Protein AF-A0A2S8G4T5-F1 (afdb_monomer_lite)

Sequence (148 aa):
MTTYRDVINKLPYSMRNRFNSLSGFVKAVIDERESTMQRRNRITAEQLGLIQLAVFVHSLEFFFREGTAAAKSATAGFEELGVEGFVVGATYFSGENENVMRGANLAERLSNAIRSLRGFEAVGSDRGITELTIHLWGVLRRGERGMD

Radius of gyration: 19.0 Å; chains: 1; bounding box: 50×30×54 Å

pLDDT: mean 85.18, std 12.78, range [38.81, 96.81]

Foldseek 3Di:
DQALVNVLVPDDPVLNVVLVVQLVVLVVLLCVVCVVDDPVQHDDPSLSSLLSVLLSLLVLLLVLVVQLVVLQVQQVVCVVVVHQFDDDPHDTGGHCDCVSCVSVVSSVVSLVVQCPDPQCVPPDSPDDSSRSSVSSSVRSSVVVVVPD

Secondary structure (DSSP, 8-state):
---HHHHHHTS-HHHHHHHHHHHHHHHHHHHHHHHTS-GGGPPPHHHHHHHHHHHHHHHHHHHHHHHHHHHHHHHHHHHHTT---EEETTEEE-TT-HHHHHHHHHHHHHHHHHHTSTT-TT--TT--HHHHHHHHHHHHHHHGGG--

Organism: NCBI:txid124

Structure (mmCIF, N/CA/C/O backbone):
data_AF-A0A2S8G4T5-F1
#
_entry.id   AF-A0A2S8G4T5-F1
#
loop_
_atom_site.group_PDB
_atom_site.id
_atom_site.type_symbol
_atom_site.label_atom_id
_atom_site.label_alt_id
_atom_site.label_comp_id
_atom_site.label_asym_id
_atom_site.label_entity_id
_atom_site.label_seq_id
_atom_site.pdbx_PDB_ins_code
_atom_site.Cartn_x
_atom_site.Cartn_y
_atom_site.Cartn_z
_atom_site.occupancy
_atom_site.B_iso_or_equiv
_atom_site.auth_seq_id
_atom_site.auth_comp_id
_atom_site.auth_asym_id
_atom_site.auth_atom_id
_atom_site.pdbx_PDB_model_num
ATOM 1 N N . MET A 1 1 ? 17.429 -19.304 -5.098 1.00 52.06 1 MET A N 1
ATOM 2 C CA . MET A 1 1 ? 17.277 -17.834 -5.109 1.00 52.06 1 MET A CA 1
ATOM 3 C C . MET A 1 1 ? 15.811 -17.553 -5.404 1.00 52.06 1 MET A C 1
ATOM 5 O O . MET A 1 1 ? 15.335 -18.022 -6.427 1.00 52.06 1 MET A O 1
ATOM 9 N N . THR A 1 2 ? 15.068 -16.945 -4.479 1.00 59.25 2 THR A N 1
ATOM 10 C CA . THR A 1 2 ? 13.630 -16.672 -4.667 1.00 59.25 2 THR A CA 1
ATOM 11 C C . THR A 1 2 ? 13.471 -15.524 -5.660 1.00 59.25 2 THR A C 1
ATOM 13 O O . THR A 1 2 ? 14.015 -14.448 -5.425 1.00 59.25 2 THR A O 1
ATOM 16 N N . THR A 1 3 ? 12.761 -15.738 -6.765 1.00 69.94 3 THR A N 1
ATOM 17 C CA . THR A 1 3 ? 12.503 -14.695 -7.769 1.00 69.94 3 THR A CA 1
ATOM 18 C C . THR A 1 3 ? 11.301 -13.836 -7.368 1.00 69.94 3 THR A C 1
ATOM 20 O O . THR A 1 3 ? 10.455 -14.265 -6.579 1.00 69.94 3 THR A O 1
ATOM 23 N N . TYR A 1 4 ? 11.160 -12.631 -7.937 1.00 71.81 4 TYR A N 1
ATOM 24 C CA . TYR A 1 4 ? 9.983 -11.788 -7.670 1.00 71.81 4 TYR A CA 1
ATOM 25 C C . TYR A 1 4 ? 8.670 -12.512 -8.030 1.00 71.81 4 TYR A C 1
ATOM 27 O O . TYR A 1 4 ? 7.671 -12.379 -7.327 1.00 71.81 4 TYR A O 1
ATOM 35 N N . ARG A 1 5 ? 8.683 -13.348 -9.080 1.00 73.75 5 ARG A N 1
ATOM 36 C CA . ARG A 1 5 ? 7.527 -14.156 -9.497 1.00 73.75 5 ARG A CA 1
ATOM 37 C C . ARG A 1 5 ? 7.102 -15.148 -8.418 1.00 73.75 5 ARG A C 1
ATOM 39 O O . ARG A 1 5 ? 5.905 -15.318 -8.196 1.00 73.75 5 ARG A O 1
ATOM 46 N N . ASP A 1 6 ? 8.058 -15.743 -7.709 1.00 79.50 6 ASP A N 1
ATOM 47 C CA . ASP A 1 6 ? 7.774 -16.681 -6.618 1.00 79.50 6 ASP A CA 1
ATOM 48 C C . ASP A 1 6 ? 7.066 -15.991 -5.449 1.00 79.50 6 ASP A C 1
ATOM 50 O O . ASP A 1 6 ? 6.211 -16.592 -4.797 1.00 79.50 6 ASP A O 1
ATOM 54 N N . VAL A 1 7 ? 7.381 -14.716 -5.204 1.00 77.88 7 VAL A N 1
ATOM 55 C CA . VAL A 1 7 ? 6.710 -13.903 -4.182 1.00 77.88 7 VAL A CA 1
ATOM 56 C C . VAL A 1 7 ? 5.273 -13.593 -4.599 1.00 77.88 7 VAL A C 1
ATOM 58 O O . VAL A 1 7 ? 4.353 -13.820 -3.815 1.00 77.88 7 VAL A O 1
ATOM 61 N N . ILE A 1 8 ? 5.053 -13.162 -5.846 1.00 78.50 8 ILE A N 1
ATOM 62 C CA . ILE A 1 8 ? 3.706 -12.857 -6.359 1.00 78.50 8 ILE A CA 1
ATOM 63 C C . ILE A 1 8 ? 2.802 -14.092 -6.347 1.00 78.50 8 ILE A C 1
ATOM 65 O O . ILE A 1 8 ? 1.630 -14.000 -5.981 1.00 78.50 8 ILE A O 1
ATOM 69 N N . ASN A 1 9 ? 3.338 -15.266 -6.680 1.00 83.06 9 ASN A N 1
ATOM 70 C CA . ASN A 1 9 ? 2.558 -16.503 -6.707 1.00 83.06 9 ASN A CA 1
ATOM 71 C C . ASN A 1 9 ? 2.057 -16.932 -5.321 1.00 83.06 9 ASN A C 1
ATOM 73 O O . ASN A 1 9 ? 0.999 -17.558 -5.231 1.00 83.06 9 ASN A O 1
ATOM 77 N N . LYS A 1 10 ? 2.765 -16.545 -4.252 1.00 87.75 10 LYS A N 1
ATOM 78 C CA . LYS A 1 10 ? 2.378 -16.805 -2.857 1.00 87.75 10 LYS A CA 1
ATOM 79 C C . LYS A 1 10 ? 1.350 -15.815 -2.307 1.00 87.75 10 LYS A C 1
ATOM 81 O O . LYS A 1 10 ? 0.811 -16.051 -1.229 1.00 87.75 10 LYS A O 1
ATOM 86 N N . LEU A 1 11 ? 1.066 -14.719 -3.014 1.00 84.50 11 LEU A N 1
ATOM 87 C CA . LEU A 1 11 ? 0.083 -13.741 -2.557 1.00 84.50 11 LEU A CA 1
ATOM 88 C C . LEU A 1 11 ? -1.350 -14.299 -2.645 1.00 84.50 11 LEU A C 1
ATOM 90 O O . LEU A 1 11 ? -1.688 -14.999 -3.609 1.00 84.50 11 LEU A O 1
ATOM 94 N N . PRO A 1 12 ? -2.233 -13.927 -1.698 1.00 90.50 12 PRO A N 1
ATOM 95 C CA . PRO A 1 12 ? -3.665 -14.171 -1.818 1.00 90.50 12 PRO A CA 1
ATOM 96 C C . PRO A 1 12 ? -4.227 -13.607 -3.126 1.00 90.50 12 PRO A C 1
ATOM 98 O O . PRO A 1 12 ? -3.757 -12.587 -3.632 1.00 90.50 12 PRO A O 1
ATOM 101 N N . TYR A 1 13 ? -5.283 -14.230 -3.656 1.00 89.62 13 TYR A N 1
ATOM 102 C CA . TYR A 1 13 ? -5.877 -13.843 -4.942 1.00 89.62 13 TYR A CA 1
ATOM 103 C C . TYR A 1 13 ? -6.236 -12.347 -5.022 1.00 89.62 13 TYR A C 1
ATOM 105 O O . TYR A 1 13 ? -5.896 -11.680 -5.998 1.00 89.62 13 TYR A O 1
ATOM 113 N N . SER A 1 14 ? -6.832 -11.792 -3.963 1.00 88.88 14 SER A N 1
ATOM 114 C CA . SER A 1 14 ? -7.175 -10.367 -3.882 1.00 88.88 14 SER A CA 1
ATOM 115 C C . SER A 1 14 ? -5.948 -9.451 -3.967 1.00 88.88 14 SER A C 1
ATOM 117 O O . SER A 1 14 ? -6.005 -8.405 -4.613 1.00 88.88 14 SER A O 1
ATOM 119 N N . MET A 1 15 ? -4.822 -9.851 -3.373 1.00 87.38 15 MET A N 1
ATOM 120 C CA . MET A 1 15 ? -3.562 -9.110 -3.454 1.00 87.38 15 MET A CA 1
ATOM 121 C C . MET A 1 15 ? -2.907 -9.242 -4.827 1.00 87.38 15 MET A C 1
ATOM 123 O O . MET A 1 15 ? -2.402 -8.248 -5.340 1.00 87.38 15 MET A O 1
ATOM 127 N N . ARG A 1 16 ? -2.976 -10.419 -5.463 1.00 90.38 16 ARG A N 1
ATOM 128 C CA . ARG A 1 16 ? -2.486 -10.607 -6.839 1.00 90.38 16 ARG A CA 1
ATOM 129 C C . ARG A 1 16 ? -3.216 -9.709 -7.830 1.00 90.38 16 ARG A C 1
ATOM 131 O O . ARG A 1 16 ? -2.573 -9.082 -8.663 1.00 90.38 16 ARG A O 1
ATOM 138 N N . ASN A 1 17 ? -4.536 -9.579 -7.709 1.00 90.31 17 ASN A N 1
ATOM 139 C CA . ASN A 1 17 ? -5.309 -8.693 -8.582 1.00 90.31 17 ASN A CA 1
ATOM 140 C C . ASN A 1 17 ? -4.905 -7.222 -8.410 1.00 90.31 17 ASN A C 1
ATOM 142 O O . ASN A 1 17 ? -4.688 -6.526 -9.401 1.00 90.31 17 ASN A O 1
ATOM 146 N N . ARG A 1 18 ? -4.738 -6.763 -7.163 1.00 90.19 18 ARG A N 1
ATOM 147 C CA . ARG A 1 18 ? -4.252 -5.403 -6.872 1.00 90.19 18 ARG A CA 1
ATOM 148 C C . ARG A 1 18 ? -2.845 -5.179 -7.423 1.00 90.19 18 ARG A C 1
ATOM 150 O O . ARG A 1 18 ? -2.600 -4.158 -8.059 1.00 90.19 18 ARG A O 1
ATOM 157 N N . PHE A 1 19 ? -1.956 -6.153 -7.238 1.00 92.19 19 PHE A N 1
ATOM 158 C CA . PHE A 1 19 ? -0.607 -6.121 -7.791 1.00 92.19 19 PHE A CA 1
ATOM 159 C C . PHE A 1 19 ? -0.623 -6.011 -9.319 1.00 92.19 19 PHE A C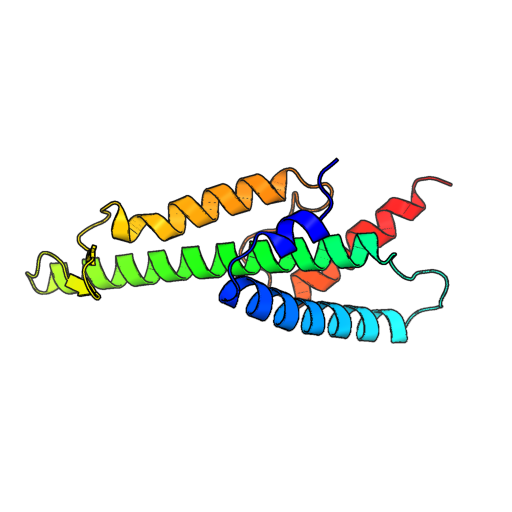 1
ATOM 161 O O . PHE A 1 19 ? 0.059 -5.152 -9.869 1.00 92.19 19 PHE A O 1
ATOM 168 N N . ASN A 1 20 ? -1.426 -6.824 -10.008 1.00 92.12 20 ASN A N 1
ATOM 169 C CA . ASN A 1 20 ? -1.523 -6.807 -11.469 1.00 92.12 20 ASN A CA 1
ATOM 170 C C . ASN A 1 20 ? -2.054 -5.466 -11.993 1.00 92.12 20 ASN A C 1
ATOM 172 O O . ASN A 1 20 ? -1.508 -4.925 -12.953 1.00 92.12 20 ASN A O 1
ATOM 176 N N . SER A 1 21 ? -3.077 -4.906 -11.340 1.00 92.25 21 SER A N 1
ATOM 177 C CA . SER A 1 21 ? -3.627 -3.594 -11.697 1.00 92.25 21 SER A CA 1
ATOM 178 C C . SER A 1 21 ? -2.578 -2.490 -11.561 1.00 92.25 21 SER A C 1
ATOM 180 O O . SER A 1 21 ? -2.377 -1.702 -12.484 1.00 92.25 21 SER A O 1
ATOM 182 N N . LEU A 1 22 ? -1.869 -2.455 -10.430 1.00 93.62 22 LEU A N 1
ATOM 183 C CA . LEU A 1 22 ? -0.811 -1.477 -10.190 1.00 93.62 22 LEU A CA 1
ATOM 184 C C . LEU A 1 22 ? 0.377 -1.681 -11.136 1.00 93.62 22 LEU A C 1
ATOM 186 O O . LEU A 1 22 ? 0.946 -0.717 -11.634 1.00 93.62 22 LEU A O 1
ATOM 190 N N . SER A 1 23 ? 0.715 -2.931 -11.440 1.00 93.88 23 SER A N 1
ATOM 191 C CA . SER A 1 23 ? 1.779 -3.280 -12.383 1.00 93.88 23 SER A CA 1
ATOM 192 C C . SER A 1 23 ? 1.486 -2.773 -13.792 1.00 93.88 23 SER A C 1
ATOM 194 O O . SER A 1 23 ? 2.397 -2.286 -14.464 1.00 93.88 23 SER A O 1
ATOM 196 N N . GLY A 1 24 ? 0.222 -2.851 -14.224 1.00 94.50 24 GLY A N 1
ATOM 197 C CA . GLY A 1 24 ? -0.238 -2.267 -15.483 1.00 94.50 24 GLY A CA 1
ATOM 198 C C . GLY A 1 24 ? -0.073 -0.749 -15.509 1.00 94.50 24 GLY A C 1
ATOM 199 O O . GLY A 1 24 ? 0.462 -0.213 -16.476 1.00 94.50 24 GLY A O 1
ATOM 200 N N . PHE A 1 25 ? -0.444 -0.071 -14.419 1.00 95.50 25 PHE A N 1
ATOM 201 C CA . PHE A 1 25 ? -0.247 1.373 -14.276 1.00 95.50 25 PHE A CA 1
ATOM 202 C C . PHE A 1 25 ? 1.237 1.769 -14.305 1.00 95.50 25 PHE A C 1
ATOM 204 O O . PHE A 1 25 ? 1.633 2.614 -15.102 1.00 95.50 25 PHE A O 1
ATOM 211 N N . VAL A 1 26 ? 2.076 1.119 -13.492 1.00 95.19 26 VAL A N 1
ATOM 212 C CA . VAL A 1 26 ? 3.530 1.355 -13.442 1.00 95.19 26 VAL A CA 1
ATOM 213 C C . VAL A 1 26 ? 4.158 1.182 -14.823 1.00 95.19 26 VAL A C 1
ATOM 215 O O . VAL A 1 26 ? 4.967 2.007 -15.245 1.00 95.19 26 VAL A O 1
ATOM 218 N N . LYS A 1 27 ? 3.757 0.131 -15.549 1.00 95.44 27 LYS A N 1
ATOM 219 C CA . LYS A 1 27 ? 4.222 -0.102 -16.915 1.00 95.44 27 LYS A CA 1
ATOM 220 C C . LYS A 1 27 ? 3.807 1.035 -17.848 1.00 95.44 27 LYS A C 1
ATOM 222 O O . LYS A 1 27 ? 4.657 1.524 -18.574 1.00 95.44 27 LYS A O 1
ATOM 227 N N . ALA A 1 28 ? 2.553 1.485 -17.800 1.00 95.12 28 ALA A N 1
ATOM 228 C CA . ALA A 1 28 ? 2.085 2.590 -18.635 1.00 95.12 28 ALA A CA 1
ATOM 229 C C . ALA A 1 28 ? 2.872 3.890 -18.380 1.00 95.12 28 ALA A C 1
ATOM 231 O O . ALA A 1 28 ? 3.283 4.543 -19.334 1.00 95.12 28 ALA A O 1
ATOM 232 N N . VAL A 1 29 ? 3.158 4.217 -17.113 1.00 94.00 29 VAL A N 1
ATOM 233 C CA . VAL A 1 29 ? 3.976 5.388 -16.737 1.00 94.00 29 VAL A CA 1
ATOM 234 C C . VAL A 1 29 ? 5.397 5.284 -17.302 1.00 94.00 29 VAL A C 1
ATOM 236 O O . VAL A 1 29 ? 5.950 6.265 -17.803 1.00 94.00 29 VAL A O 1
ATOM 239 N N . ILE A 1 30 ? 6.008 4.099 -17.232 1.00 93.25 30 ILE A N 1
ATOM 240 C CA . ILE A 1 30 ? 7.351 3.866 -17.777 1.00 93.25 30 ILE A CA 1
ATOM 241 C C . ILE A 1 30 ? 7.330 3.908 -19.307 1.00 93.25 30 ILE A C 1
ATOM 243 O O . ILE A 1 30 ? 8.177 4.577 -19.892 1.00 93.25 30 ILE A O 1
ATOM 247 N N . ASP A 1 31 ? 6.358 3.260 -19.951 1.00 92.69 31 ASP A N 1
ATOM 248 C CA . ASP A 1 31 ? 6.201 3.238 -21.408 1.00 92.69 31 ASP A CA 1
ATOM 249 C C . ASP A 1 31 ? 6.015 4.664 -21.958 1.00 92.69 31 ASP A C 1
ATOM 251 O O . ASP A 1 31 ? 6.666 5.041 -22.936 1.00 92.69 31 ASP A O 1
ATOM 255 N N . GLU A 1 32 ? 5.197 5.492 -21.299 1.00 91.19 32 GLU A N 1
ATOM 256 C CA . GLU A 1 32 ? 5.036 6.914 -21.625 1.00 91.19 32 GLU A CA 1
ATOM 257 C C . GLU A 1 32 ? 6.373 7.653 -21.510 1.00 91.19 32 GLU A C 1
ATOM 259 O O . GLU A 1 32 ? 6.785 8.363 -22.433 1.00 91.19 32 GLU A O 1
ATOM 264 N N . ARG A 1 33 ? 7.114 7.431 -20.419 1.00 87.69 33 ARG A N 1
ATOM 265 C CA . ARG A 1 33 ? 8.414 8.072 -20.207 1.00 87.69 33 ARG A CA 1
ATOM 266 C C . ARG A 1 33 ? 9.445 7.651 -21.253 1.00 87.69 33 ARG A C 1
ATOM 268 O O . ARG A 1 33 ? 10.182 8.497 -21.759 1.00 87.69 33 ARG A O 1
ATOM 275 N N . GLU A 1 34 ? 9.491 6.370 -21.598 1.00 88.75 34 GLU A N 1
ATOM 276 C CA . GLU A 1 34 ? 10.410 5.814 -22.591 1.00 88.75 34 GLU A CA 1
ATOM 277 C C . GLU A 1 34 ? 10.036 6.183 -24.029 1.00 88.75 34 GLU A C 1
ATOM 279 O O . GLU A 1 34 ? 10.929 6.270 -24.872 1.00 88.75 34 GLU A O 1
ATOM 284 N N . SER A 1 35 ? 8.757 6.445 -24.323 1.00 85.94 35 SER A N 1
ATOM 285 C CA . SER A 1 35 ? 8.301 6.865 -25.658 1.00 85.94 35 SER A CA 1
ATOM 286 C C . SER A 1 35 ? 8.964 8.164 -26.134 1.00 85.94 35 SER A C 1
ATOM 288 O O . SER A 1 35 ? 9.186 8.355 -27.329 1.00 85.94 35 SER A O 1
ATOM 290 N N . THR A 1 36 ? 9.362 9.016 -25.186 1.00 77.94 36 THR A N 1
ATOM 291 C CA . THR A 1 36 ? 10.058 10.287 -25.433 1.00 77.94 36 THR A CA 1
ATOM 292 C C . THR A 1 36 ? 11.582 10.141 -25.574 1.00 77.94 36 THR A C 1
ATOM 294 O O . THR A 1 36 ? 12.279 11.133 -25.787 1.00 77.94 36 THR A O 1
ATOM 297 N N . MET A 1 37 ? 12.132 8.923 -25.458 1.00 73.12 37 MET A N 1
ATOM 298 C CA . MET A 1 37 ? 13.576 8.660 -25.403 1.00 73.12 37 MET A CA 1
ATOM 299 C C . MET A 1 37 ? 14.054 7.649 -26.462 1.00 73.12 37 MET A C 1
ATOM 301 O O . MET A 1 37 ? 13.308 6.810 -26.960 1.00 73.12 37 MET A O 1
ATOM 305 N N . GLN A 1 38 ? 15.346 7.701 -26.813 1.00 70.38 38 GLN A N 1
ATOM 306 C CA . GLN A 1 38 ? 15.958 6.746 -27.749 1.00 70.38 38 GLN A CA 1
ATOM 307 C C . GLN A 1 38 ? 15.961 5.309 -27.184 1.00 70.38 38 GLN A C 1
ATOM 309 O O . GLN A 1 38 ? 16.276 5.097 -26.012 1.00 70.38 38 GLN A O 1
ATOM 314 N N . ARG A 1 39 ? 15.709 4.309 -28.051 1.00 64.50 39 ARG A N 1
ATOM 315 C CA . ARG A 1 39 ? 15.576 2.866 -27.722 1.00 64.50 39 ARG A CA 1
ATOM 316 C C . ARG A 1 39 ? 16.732 2.242 -26.922 1.00 64.50 39 ARG A C 1
ATOM 318 O O . ARG A 1 39 ? 16.533 1.185 -26.338 1.00 64.50 39 ARG A O 1
ATOM 325 N N . ARG A 1 40 ? 17.918 2.859 -26.885 1.00 62.53 40 ARG A N 1
ATOM 326 C CA . ARG A 1 40 ? 19.100 2.351 -26.159 1.00 62.53 40 ARG A CA 1
ATOM 327 C C . ARG A 1 40 ? 19.027 2.499 -24.631 1.00 62.53 40 ARG A C 1
ATOM 329 O O . ARG A 1 40 ? 19.897 1.973 -23.960 1.00 62.53 40 ARG A O 1
ATOM 336 N N . ASN A 1 41 ? 18.027 3.196 -24.086 1.00 66.94 41 ASN A N 1
ATOM 337 C CA . ASN A 1 41 ? 17.930 3.503 -22.649 1.00 66.94 41 ASN A CA 1
ATOM 338 C C . ASN A 1 41 ? 16.706 2.862 -21.961 1.00 66.94 41 ASN A C 1
ATOM 340 O O . ASN A 1 41 ? 16.162 3.459 -21.029 1.00 66.94 41 ASN A O 1
ATOM 344 N N . ARG A 1 42 ? 16.228 1.713 -22.453 1.00 84.25 42 ARG A N 1
ATOM 345 C CA . ARG A 1 42 ? 15.065 1.028 -21.870 1.00 84.25 42 ARG A CA 1
ATOM 346 C C . ARG A 1 42 ? 15.468 0.155 -20.695 1.00 84.25 42 ARG A C 1
ATOM 348 O O . ARG A 1 42 ? 16.500 -0.506 -20.765 1.00 84.25 42 ARG A O 1
ATOM 355 N N . ILE A 1 43 ? 14.636 0.119 -19.661 1.00 88.00 43 ILE A N 1
ATOM 356 C CA . ILE A 1 43 ? 14.867 -0.779 -18.527 1.00 88.00 43 ILE A CA 1
ATOM 357 C C . ILE A 1 43 ? 14.611 -2.244 -18.913 1.00 88.00 43 ILE A C 1
ATOM 359 O O . ILE A 1 43 ? 13.797 -2.555 -19.787 1.00 88.00 43 ILE A O 1
ATOM 363 N N . THR A 1 44 ? 15.292 -3.168 -18.241 1.00 89.38 44 THR A N 1
ATOM 364 C CA . THR A 1 44 ? 15.084 -4.607 -18.424 1.00 89.38 44 THR A CA 1
ATOM 365 C C . THR A 1 44 ? 13.762 -5.069 -17.799 1.00 89.38 44 THR A C 1
ATOM 367 O O . THR A 1 44 ? 13.183 -4.411 -16.931 1.00 89.38 44 THR A O 1
ATOM 370 N N . ALA A 1 45 ? 13.277 -6.249 -18.198 1.00 88.81 45 ALA A N 1
ATOM 371 C CA . ALA A 1 45 ? 12.074 -6.840 -17.602 1.00 88.81 45 ALA A CA 1
ATOM 372 C C . ALA A 1 45 ? 12.231 -7.115 -16.093 1.00 88.81 45 ALA A C 1
ATOM 374 O O . ALA A 1 45 ? 11.258 -7.037 -15.344 1.00 88.81 45 ALA A O 1
ATOM 375 N N . GLU A 1 46 ? 13.449 -7.421 -15.645 1.00 86.19 46 GLU A N 1
ATOM 376 C CA . GLU A 1 46 ? 13.763 -7.611 -14.229 1.00 86.19 46 GLU A CA 1
ATOM 377 C C . GLU A 1 46 ? 13.674 -6.289 -13.458 1.00 86.19 46 GLU A C 1
ATOM 379 O O . GLU A 1 46 ? 13.012 -6.226 -12.424 1.00 86.19 46 GLU A O 1
ATOM 384 N N . GLN A 1 47 ? 14.247 -5.212 -14.003 1.00 87.88 47 GLN A N 1
ATOM 385 C CA . GLN A 1 47 ? 14.141 -3.867 -13.430 1.00 87.88 47 GLN A CA 1
ATOM 386 C C . GLN A 1 47 ? 12.685 -3.400 -13.358 1.00 87.88 47 GLN A C 1
ATOM 388 O O . GLN A 1 47 ? 12.260 -2.885 -12.325 1.00 87.88 47 GLN A O 1
ATOM 393 N N . LEU A 1 48 ? 11.894 -3.636 -14.410 1.00 91.19 48 LEU A N 1
ATOM 394 C CA . LEU A 1 48 ? 10.460 -3.350 -14.394 1.00 91.19 48 LEU A CA 1
ATOM 395 C C . LEU A 1 48 ? 9.756 -4.108 -13.259 1.00 91.19 48 LEU A C 1
ATOM 397 O O . LEU A 1 48 ? 8.994 -3.505 -12.505 1.00 91.19 48 LEU A O 1
ATOM 401 N N . GLY A 1 49 ? 10.045 -5.403 -13.100 1.00 89.12 49 GLY A N 1
ATOM 402 C CA . GLY A 1 49 ? 9.492 -6.219 -12.017 1.00 89.12 49 GLY A CA 1
ATOM 403 C C . GLY A 1 49 ? 9.862 -5.701 -10.624 1.00 89.12 49 GLY A C 1
ATOM 404 O O . GLY A 1 49 ? 9.012 -5.678 -9.732 1.00 89.12 49 GLY A O 1
ATOM 405 N N . LEU A 1 50 ? 11.096 -5.224 -10.440 1.00 86.88 50 LEU A N 1
ATOM 406 C CA . LEU A 1 50 ? 11.546 -4.609 -9.187 1.00 86.88 50 LEU A CA 1
ATOM 407 C C . LEU A 1 50 ? 10.807 -3.300 -8.887 1.00 86.88 50 LEU A C 1
ATOM 409 O O . LEU A 1 50 ? 10.352 -3.110 -7.759 1.00 86.88 50 LEU A O 1
ATOM 413 N N . ILE A 1 51 ? 10.633 -2.424 -9.885 1.00 89.62 51 ILE A N 1
ATOM 414 C CA . ILE A 1 51 ? 9.862 -1.181 -9.721 1.00 89.62 51 ILE A CA 1
ATOM 415 C C . ILE A 1 51 ? 8.415 -1.511 -9.344 1.00 89.62 51 ILE A C 1
ATOM 417 O O . ILE A 1 51 ? 7.896 -0.963 -8.376 1.00 89.62 51 ILE A O 1
ATOM 421 N N . GLN A 1 52 ? 7.773 -2.433 -10.066 1.00 92.12 52 GLN A N 1
ATOM 422 C CA . GLN A 1 52 ? 6.392 -2.848 -9.802 1.00 92.12 52 GLN A CA 1
ATOM 423 C C . GLN A 1 52 ? 6.219 -3.397 -8.385 1.00 92.12 52 GLN A C 1
ATOM 425 O O . GLN A 1 52 ? 5.290 -3.002 -7.679 1.00 92.12 52 GLN A O 1
ATOM 430 N N . LEU A 1 53 ? 7.125 -4.280 -7.952 1.00 88.81 53 LEU A N 1
ATOM 431 C CA . LEU A 1 53 ? 7.106 -4.833 -6.602 1.00 88.81 53 LEU A CA 1
ATOM 432 C C . LEU A 1 53 ? 7.229 -3.731 -5.559 1.00 88.81 53 LEU A C 1
ATOM 434 O O . LEU A 1 53 ? 6.435 -3.675 -4.627 1.00 88.81 53 LEU A O 1
ATOM 438 N N . ALA A 1 54 ? 8.188 -2.833 -5.712 1.00 87.44 54 ALA A N 1
ATOM 439 C CA . ALA A 1 54 ? 8.414 -1.840 -4.686 1.00 87.44 54 ALA A CA 1
ATOM 440 C C . ALA A 1 54 ? 7.333 -0.758 -4.632 1.00 87.44 54 ALA A C 1
ATOM 442 O O . ALA A 1 54 ? 6.930 -0.358 -3.544 1.00 87.44 54 ALA A O 1
ATOM 443 N N . VAL A 1 55 ? 6.794 -0.342 -5.780 1.00 90.75 55 VAL A N 1
ATOM 444 C CA . VAL A 1 55 ? 5.627 0.549 -5.831 1.00 90.75 55 VAL A CA 1
ATOM 445 C C . VAL A 1 55 ? 4.413 -0.115 -5.171 1.00 90.75 55 VAL A C 1
ATOM 447 O O . VAL A 1 55 ? 3.654 0.547 -4.460 1.00 90.75 55 VAL A O 1
ATOM 450 N N . PHE A 1 56 ? 4.248 -1.431 -5.334 1.00 91.50 56 PHE A N 1
ATOM 451 C CA . PHE A 1 56 ? 3.210 -2.187 -4.635 1.00 91.50 56 PHE A CA 1
ATOM 452 C C . PHE A 1 56 ? 3.410 -2.209 -3.124 1.00 91.50 56 PHE A C 1
ATOM 454 O O . PHE A 1 56 ? 2.465 -1.929 -2.388 1.00 91.50 56 PHE A O 1
ATOM 461 N N . VAL A 1 57 ? 4.623 -2.493 -2.651 1.00 89.19 57 VAL A N 1
ATOM 462 C CA . VAL A 1 57 ? 4.895 -2.514 -1.210 1.00 89.19 57 VAL A CA 1
ATOM 463 C C . VAL A 1 57 ? 4.760 -1.111 -0.599 1.00 89.19 57 VAL A C 1
ATOM 465 O O . VAL A 1 57 ? 4.157 -0.990 0.462 1.00 89.19 57 VAL A O 1
ATOM 468 N N . HIS A 1 58 ? 5.191 -0.051 -1.294 1.00 88.56 58 HIS A N 1
ATOM 469 C CA . HIS A 1 58 ? 4.959 1.346 -0.885 1.00 88.56 58 HIS A CA 1
ATOM 470 C C . HIS A 1 58 ? 3.467 1.673 -0.774 1.00 88.56 58 HIS A C 1
ATOM 472 O O . HIS A 1 58 ? 3.017 2.258 0.205 1.00 88.56 58 HIS A O 1
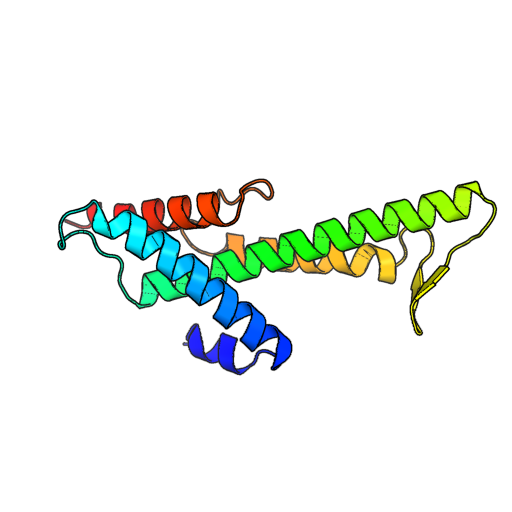ATOM 478 N N . SER A 1 59 ? 2.671 1.232 -1.750 1.00 90.00 59 SER A N 1
ATOM 479 C CA . SER A 1 59 ? 1.217 1.441 -1.732 1.00 90.00 59 SER A CA 1
ATOM 480 C C . SER A 1 59 ? 0.550 0.726 -0.551 1.00 90.00 59 SER A C 1
ATOM 482 O O . SER A 1 59 ? -0.389 1.254 0.041 1.00 90.00 59 SER A O 1
ATOM 484 N N . LEU A 1 60 ? 1.034 -0.469 -0.192 1.00 90.75 60 LEU A N 1
ATOM 485 C CA . LEU A 1 60 ? 0.572 -1.190 0.995 1.00 90.75 60 LEU A CA 1
ATOM 486 C C . LEU A 1 60 ? 0.994 -0.487 2.285 1.00 90.75 60 LEU A C 1
ATOM 488 O O . LEU A 1 60 ? 0.164 -0.349 3.180 1.00 90.75 60 LEU A O 1
ATOM 492 N N . GLU A 1 61 ? 2.247 -0.034 2.379 1.00 90.31 61 GLU A N 1
ATOM 493 C CA . GLU A 1 61 ? 2.732 0.744 3.522 1.00 90.31 61 GLU A CA 1
ATOM 494 C C . GLU A 1 61 ? 1.830 1.959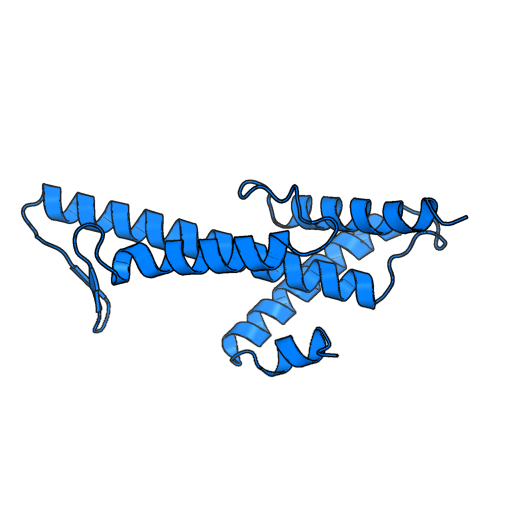 3.760 1.00 90.31 61 GLU A C 1
ATOM 496 O O . GLU A 1 61 ? 1.302 2.122 4.861 1.00 90.31 61 GLU A O 1
ATOM 501 N N . PHE A 1 62 ? 1.607 2.763 2.719 1.00 89.50 62 PHE A N 1
ATOM 502 C CA . PHE A 1 62 ? 0.751 3.941 2.781 1.00 89.50 62 PHE A CA 1
ATOM 503 C C . PHE A 1 62 ? -0.671 3.582 3.228 1.00 89.50 62 PHE A C 1
ATOM 505 O O . PHE A 1 62 ? -1.175 4.143 4.197 1.00 89.50 62 PHE A O 1
ATOM 512 N N . PHE A 1 63 ? -1.291 2.577 2.598 1.00 91.25 63 PHE A N 1
ATOM 513 C CA . PHE A 1 63 ? -2.635 2.119 2.959 1.00 91.25 63 PHE A CA 1
ATOM 514 C C . PHE A 1 63 ? -2.750 1.719 4.438 1.00 91.25 63 PHE A C 1
ATOM 516 O O . PHE A 1 63 ? -3.739 2.041 5.095 1.00 91.25 63 PHE A O 1
ATOM 523 N N . PHE A 1 64 ? -1.748 1.024 4.980 1.00 93.56 64 PHE A N 1
ATOM 524 C CA . PHE A 1 64 ? -1.761 0.610 6.379 1.00 93.56 64 PHE A CA 1
ATOM 525 C C . PHE A 1 64 ? -1.525 1.767 7.354 1.00 93.56 64 PHE A C 1
ATOM 527 O O . PHE A 1 64 ? -2.139 1.773 8.423 1.00 93.56 64 PHE A O 1
ATOM 534 N N . ARG A 1 65 ? -0.688 2.751 6.998 1.00 93.06 65 ARG A N 1
ATOM 535 C CA . ARG A 1 65 ? -0.503 3.972 7.800 1.00 93.06 65 ARG A CA 1
ATOM 536 C C . ARG A 1 65 ? -1.790 4.783 7.876 1.00 93.06 65 ARG A C 1
ATOM 538 O O . ARG A 1 65 ? -2.225 5.095 8.981 1.00 93.06 65 ARG A O 1
ATOM 545 N N . GLU A 1 66 ? -2.425 5.033 6.734 1.00 93.50 66 GLU A N 1
ATOM 546 C CA . GLU A 1 66 ? -3.701 5.755 6.663 1.00 93.50 66 GLU A CA 1
ATOM 547 C C . GLU A 1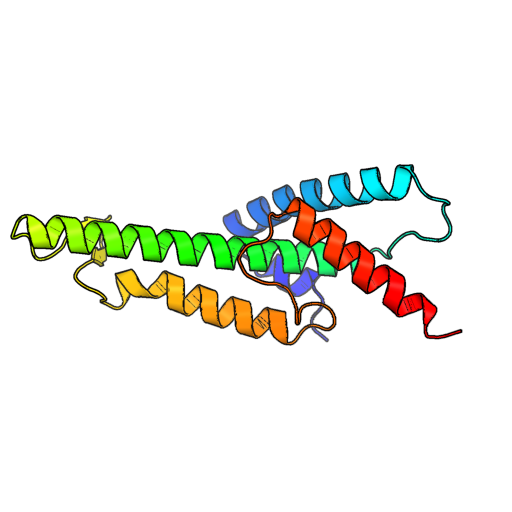 66 ? -4.805 5.018 7.428 1.00 93.50 66 GLU A C 1
ATOM 549 O O . GLU A 1 66 ? -5.555 5.624 8.189 1.00 93.50 66 GLU A O 1
ATOM 554 N N . GLY A 1 67 ? -4.865 3.687 7.302 1.00 93.44 67 GLY A N 1
ATOM 555 C CA . GLY A 1 67 ? -5.804 2.864 8.061 1.00 93.44 67 GLY A CA 1
ATOM 556 C C . GLY A 1 67 ? -5.614 2.977 9.577 1.00 93.44 67 GLY A C 1
ATOM 557 O O . GLY A 1 67 ? -6.597 3.108 10.306 1.00 93.44 67 GLY A O 1
ATOM 558 N N . THR A 1 68 ? -4.368 2.975 10.064 1.00 95.56 68 THR A N 1
ATOM 559 C CA . THR A 1 68 ? -4.090 3.196 11.493 1.00 95.56 68 THR A CA 1
ATOM 560 C C . THR A 1 68 ? -4.400 4.628 11.920 1.00 95.56 68 THR A C 1
ATOM 562 O O . THR A 1 68 ? -4.973 4.810 12.990 1.00 95.56 68 THR A O 1
ATOM 565 N N . ALA A 1 69 ? -4.081 5.639 11.107 1.00 95.31 69 ALA A N 1
ATOM 566 C CA . ALA A 1 69 ? -4.424 7.027 11.412 1.00 95.31 69 ALA A CA 1
ATOM 567 C C . ALA A 1 69 ? -5.944 7.202 11.558 1.00 95.31 69 ALA A C 1
ATOM 569 O O . ALA A 1 69 ? -6.405 7.732 12.565 1.00 95.31 69 ALA A O 1
ATOM 570 N N . ALA A 1 70 ? -6.725 6.654 10.622 1.00 94.75 70 ALA A N 1
ATOM 571 C CA . ALA A 1 70 ? -8.183 6.667 10.689 1.00 94.75 70 ALA A CA 1
ATOM 572 C C . ALA A 1 70 ? -8.719 5.923 11.924 1.00 94.75 70 ALA A C 1
ATOM 574 O O . ALA A 1 70 ? -9.625 6.419 12.591 1.00 94.75 70 ALA A O 1
ATOM 575 N N . ALA A 1 71 ? -8.145 4.761 12.262 1.00 94.44 71 ALA A N 1
ATOM 576 C CA . ALA A 1 71 ? -8.530 4.014 13.458 1.00 94.44 71 ALA A CA 1
ATOM 577 C C . ALA A 1 71 ? -8.246 4.805 14.745 1.00 94.44 71 ALA A C 1
ATOM 579 O O . ALA A 1 71 ? -9.113 4.852 15.612 1.00 94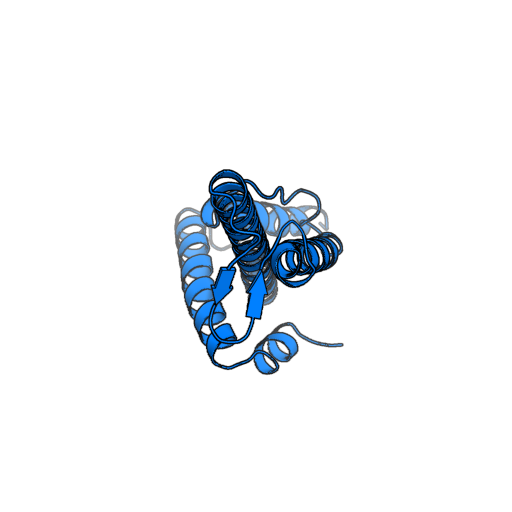.44 71 ALA A O 1
ATOM 580 N N . LYS A 1 72 ? -7.086 5.470 14.839 1.00 96.31 72 LYS A N 1
ATOM 581 C CA . LYS A 1 72 ? -6.725 6.342 15.968 1.00 96.31 72 LYS A CA 1
ATOM 582 C C . LYS A 1 72 ? -7.654 7.548 16.092 1.00 96.31 72 LYS A C 1
ATOM 584 O O . LYS A 1 72 ? -8.087 7.881 17.187 1.00 96.31 72 LYS A O 1
ATOM 589 N N . SER A 1 73 ? -7.971 8.205 14.977 1.00 95.75 73 SER A N 1
ATOM 590 C CA . SER A 1 73 ? -8.920 9.322 14.983 1.00 95.75 73 SER A CA 1
ATOM 591 C C . SER A 1 73 ? -10.318 8.871 15.403 1.00 95.75 73 SER A C 1
ATOM 593 O O . SER A 1 73 ? -10.992 9.584 16.138 1.00 95.75 73 SER A O 1
ATOM 595 N N . ALA A 1 74 ? -10.747 7.681 14.975 1.00 95.19 74 ALA A N 1
ATOM 596 C CA . ALA A 1 74 ? -12.025 7.120 15.386 1.00 95.19 74 ALA A CA 1
ATOM 597 C C . ALA A 1 74 ? -12.048 6.788 16.884 1.00 95.19 74 ALA A C 1
ATOM 599 O O . ALA A 1 74 ? -12.994 7.184 17.557 1.00 95.19 74 ALA A O 1
ATOM 600 N N . THR A 1 75 ? -11.024 6.109 17.421 1.00 95.75 75 THR A N 1
ATOM 601 C CA . THR A 1 75 ? -10.974 5.788 18.858 1.00 95.75 75 THR A CA 1
ATOM 602 C C . THR A 1 75 ? -10.972 7.052 19.709 1.00 95.75 75 THR A C 1
ATOM 604 O O . THR A 1 75 ? -11.800 7.152 20.609 1.00 95.75 75 THR A O 1
ATOM 607 N N . ALA A 1 76 ? -10.162 8.055 19.356 1.00 94.88 76 ALA A N 1
ATOM 608 C CA . ALA A 1 76 ? -10.151 9.346 20.043 1.00 94.88 76 ALA A CA 1
ATOM 609 C C . ALA A 1 76 ? -11.528 10.039 20.014 1.00 94.88 76 ALA A C 1
ATOM 611 O O . ALA A 1 76 ? -12.012 10.501 21.043 1.00 94.88 76 ALA A O 1
ATOM 612 N N . GLY A 1 77 ? -12.203 10.052 18.859 1.00 96.25 77 GLY A N 1
ATOM 613 C CA . GLY A 1 77 ? -13.534 10.651 18.738 1.00 96.25 77 GLY A CA 1
ATOM 614 C C . GLY A 1 77 ? -14.613 9.931 19.557 1.00 96.25 77 GLY A C 1
ATOM 615 O O . GLY A 1 77 ? -15.512 10.575 20.089 1.00 96.25 77 GLY A O 1
ATOM 616 N N . PHE A 1 78 ? -14.536 8.603 19.694 1.00 94.81 78 PHE A N 1
ATOM 617 C CA . PHE A 1 78 ? -15.440 7.859 20.578 1.00 94.81 78 PHE A CA 1
ATOM 618 C C . PHE A 1 78 ? -15.146 8.131 22.058 1.00 94.81 78 PHE A C 1
ATOM 620 O O . PHE A 1 78 ? -16.085 8.332 22.831 1.00 94.81 78 PHE A O 1
ATOM 627 N N . GLU A 1 79 ? -13.871 8.212 22.440 1.00 94.38 79 GLU A N 1
ATOM 628 C CA . GLU A 1 79 ? -13.451 8.525 23.810 1.00 94.38 79 GLU A CA 1
ATOM 629 C C . GLU A 1 79 ? -13.932 9.916 24.249 1.00 94.38 79 GLU A C 1
ATOM 631 O O . GLU A 1 79 ? -14.448 10.066 25.357 1.00 94.38 79 GLU A O 1
ATOM 636 N N . GLU A 1 80 ? -13.872 10.915 23.360 1.00 95.88 80 GLU A N 1
ATOM 637 C CA . GLU A 1 80 ? -14.425 12.260 23.594 1.00 95.88 80 GLU A CA 1
ATOM 638 C C . GLU A 1 80 ? -15.940 12.250 23.869 1.00 95.88 80 GLU A C 1
ATOM 640 O O . GLU A 1 80 ? -16.453 13.113 24.583 1.00 95.88 80 GLU A O 1
ATOM 645 N N . LEU A 1 81 ? -16.661 11.252 23.350 1.00 96.06 81 LEU A N 1
ATOM 646 C CA . LEU A 1 81 ? -18.093 11.047 23.584 1.00 96.06 81 LEU A CA 1
ATOM 647 C C . LEU A 1 81 ? -18.384 10.174 24.819 1.00 96.06 81 LEU A C 1
ATOM 649 O O . LEU A 1 81 ? -19.542 9.834 25.070 1.00 96.06 81 LEU A O 1
ATOM 653 N N . GLY A 1 82 ? -17.359 9.799 25.589 1.00 96.00 82 GLY A N 1
ATOM 654 C CA . GLY A 1 82 ? -17.484 8.912 26.747 1.00 96.00 82 GLY A CA 1
ATOM 655 C C . GLY A 1 82 ? -17.664 7.437 26.378 1.00 96.00 82 GLY A C 1
ATOM 656 O O . GLY A 1 82 ? -18.122 6.652 27.209 1.00 96.00 82 GLY A O 1
ATOM 657 N N . VAL A 1 83 ? -17.330 7.053 25.143 1.00 95.81 83 VAL A N 1
ATOM 658 C CA . VAL A 1 83 ? -17.375 5.671 24.662 1.00 95.81 83 VAL A CA 1
ATOM 659 C C . VAL A 1 83 ? -15.951 5.120 24.598 1.00 95.81 83 VAL A C 1
ATOM 661 O O . VAL A 1 83 ? -15.101 5.654 23.901 1.00 95.81 83 VAL A O 1
ATOM 664 N N . GLU A 1 84 ? -15.684 4.017 25.297 1.00 91.25 84 GLU A N 1
ATOM 665 C CA . GLU A 1 84 ? -14.329 3.449 25.432 1.00 91.25 84 GLU A CA 1
ATOM 666 C C . GLU A 1 84 ? -13.741 2.906 24.110 1.00 91.25 84 GLU A C 1
ATOM 668 O O . GLU A 1 84 ? -12.531 2.715 23.985 1.00 91.25 84 GLU A O 1
ATOM 673 N N . GLY A 1 85 ? -14.578 2.642 23.105 1.00 92.50 85 GLY A N 1
ATOM 674 C CA . GLY A 1 85 ? -14.140 2.104 21.824 1.00 92.50 85 GLY A CA 1
ATOM 675 C C . GLY A 1 85 ? -15.286 1.703 20.902 1.00 92.50 85 GLY A C 1
ATOM 676 O O . GLY A 1 85 ? -16.456 1.980 21.156 1.00 92.50 85 GLY A O 1
ATOM 677 N N . PHE A 1 86 ? -14.954 1.019 19.811 1.00 94.19 86 PHE A N 1
ATOM 678 C CA . PHE A 1 86 ? -15.926 0.565 18.818 1.00 94.19 86 PHE A CA 1
ATOM 679 C C . PHE A 1 86 ? -15.577 -0.817 18.261 1.00 94.19 86 PHE A C 1
ATOM 681 O O . PHE A 1 86 ? -14.455 -1.310 18.385 1.00 94.19 86 PHE A O 1
ATOM 688 N N . VAL A 1 87 ? -16.560 -1.462 17.631 1.00 95.25 87 VAL A N 1
ATOM 689 C CA . VAL A 1 87 ? -16.411 -2.791 17.023 1.00 95.25 87 VAL A CA 1
ATOM 690 C C . VAL A 1 87 ? -16.601 -2.698 15.514 1.00 95.25 87 VAL A C 1
ATOM 692 O O . VAL A 1 87 ? -17.577 -2.120 15.040 1.00 95.25 87 VAL A O 1
ATOM 695 N N . VAL A 1 88 ? -15.700 -3.324 14.754 1.00 92.88 88 VAL A N 1
ATOM 696 C CA . VAL A 1 88 ? -15.869 -3.558 13.312 1.00 92.88 88 VAL A CA 1
ATOM 697 C C . VAL A 1 88 ? -15.809 -5.058 13.053 1.00 92.88 88 VAL A C 1
ATOM 699 O O . VAL A 1 88 ? -14.771 -5.698 13.234 1.00 92.88 88 VAL A O 1
ATOM 702 N N . GLY A 1 89 ? -16.937 -5.636 12.634 1.00 93.81 89 GLY A N 1
ATOM 703 C CA . GLY A 1 89 ? -17.076 -7.086 12.505 1.00 93.81 89 GLY A CA 1
ATOM 704 C C . GLY A 1 89 ? -16.939 -7.771 13.867 1.00 93.81 89 GLY A C 1
ATOM 705 O O . GLY A 1 89 ? -17.791 -7.593 14.728 1.00 93.81 89 GLY A O 1
ATOM 706 N N . ALA A 1 90 ? -15.863 -8.541 14.053 1.00 94.88 90 ALA A N 1
ATOM 707 C CA . ALA A 1 90 ? -15.546 -9.233 15.308 1.00 94.88 90 ALA A CA 1
ATOM 708 C C . ALA A 1 90 ? -14.383 -8.586 16.088 1.00 94.88 90 ALA A C 1
ATOM 710 O O . ALA A 1 90 ? -13.919 -9.143 17.080 1.00 94.88 90 ALA A O 1
ATOM 711 N N . THR A 1 91 ? -13.877 -7.440 15.627 1.00 95.88 91 THR A N 1
ATOM 712 C CA . THR A 1 91 ? -12.658 -6.822 16.158 1.00 95.88 91 THR A CA 1
ATOM 713 C C . THR A 1 91 ? -12.995 -5.566 16.952 1.00 95.88 91 THR A C 1
ATOM 715 O O . THR A 1 91 ? -13.692 -4.689 16.441 1.00 95.88 91 THR A O 1
ATOM 718 N N . TYR A 1 92 ? -12.474 -5.471 18.177 1.00 96.62 92 TYR A N 1
ATOM 719 C CA . TYR A 1 92 ? -12.637 -4.314 19.061 1.00 96.62 92 TYR A CA 1
ATOM 720 C C . TYR A 1 92 ? -11.447 -3.349 18.967 1.00 96.62 92 TYR A C 1
ATOM 722 O O . TYR A 1 92 ? -10.283 -3.764 19.030 1.00 96.62 92 TYR A O 1
ATOM 730 N N . PHE A 1 93 ? -11.750 -2.060 18.851 1.00 96.56 93 PHE A N 1
ATOM 731 C CA . PHE A 1 93 ? -10.805 -0.956 18.713 1.00 96.56 93 PHE A CA 1
ATOM 732 C C . PHE A 1 93 ? -11.023 0.031 19.857 1.00 96.56 93 PHE A C 1
ATOM 734 O O . PHE A 1 93 ? -12.138 0.502 20.060 1.00 96.56 93 PHE A O 1
ATOM 741 N N . SER A 1 94 ? -9.963 0.328 20.600 1.00 96.75 94 SER A N 1
ATOM 742 C CA . SER A 1 94 ? -9.977 1.233 21.753 1.00 96.75 94 SER A CA 1
ATOM 743 C C . SER A 1 94 ? -8.562 1.755 21.983 1.00 96.75 94 SER A C 1
ATOM 745 O O . SER A 1 94 ? -7.605 0.990 21.790 1.00 96.75 94 SER A O 1
ATOM 747 N N . GLY A 1 95 ? -8.428 3.041 22.329 1.00 93.44 95 GLY A N 1
ATOM 748 C CA . GLY A 1 95 ? -7.146 3.725 22.480 1.00 93.44 95 GLY A CA 1
ATOM 749 C C . GLY A 1 95 ? -6.166 3.410 21.349 1.00 93.44 95 GLY A C 1
ATOM 750 O O . GLY A 1 95 ? -6.488 3.530 20.165 1.00 93.44 95 GLY A O 1
ATOM 751 N N . GLU A 1 96 ? -4.975 2.944 21.730 1.00 95.12 96 GLU A N 1
ATOM 752 C CA . GLU A 1 96 ? -3.927 2.445 20.828 1.00 95.12 96 GLU A CA 1
ATOM 753 C C . GLU A 1 96 ? -3.694 0.933 20.992 1.00 95.12 96 GLU A C 1
ATOM 755 O O . GLU A 1 96 ? -2.559 0.452 21.002 1.00 95.12 96 GLU A O 1
ATOM 760 N N . ASN A 1 97 ? -4.768 0.154 21.153 1.00 95.31 97 ASN A N 1
ATOM 761 C CA . ASN A 1 97 ? -4.648 -1.298 21.274 1.00 95.31 97 ASN A CA 1
ATOM 762 C C . ASN A 1 97 ? -4.044 -1.955 20.008 1.00 95.31 97 ASN A C 1
ATOM 764 O O . ASN A 1 97 ? -3.890 -1.336 18.951 1.00 95.31 97 ASN A O 1
ATOM 768 N N . GLU A 1 98 ? -3.724 -3.252 20.088 1.00 96.00 98 GLU A N 1
ATOM 769 C CA . GLU A 1 98 ? -3.072 -3.979 18.986 1.00 96.00 98 GLU A CA 1
ATOM 770 C C . GLU A 1 98 ? -3.845 -3.878 17.659 1.00 96.00 98 GLU A C 1
ATOM 772 O O . GLU A 1 98 ? -3.237 -3.780 16.594 1.00 96.00 98 GLU A O 1
ATOM 777 N N . ASN A 1 99 ? -5.179 -3.856 17.703 1.00 95.00 99 ASN A N 1
ATOM 778 C CA . ASN A 1 99 ? -6.006 -3.788 16.500 1.00 95.00 99 ASN A CA 1
ATOM 779 C C . ASN A 1 99 ? -5.915 -2.422 15.810 1.00 95.00 99 ASN A C 1
ATOM 781 O O . ASN A 1 99 ? -5.880 -2.373 14.579 1.00 95.00 99 ASN A O 1
ATOM 785 N N . VAL A 1 100 ? -5.813 -1.335 16.581 1.00 94.19 100 VAL A N 1
ATOM 786 C CA . VAL A 1 100 ? -5.574 0.026 16.071 1.00 94.19 100 VAL A CA 1
ATOM 787 C C . VAL A 1 100 ? -4.167 0.129 15.468 1.00 94.19 100 VAL A C 1
ATOM 789 O O . VAL A 1 100 ? -3.981 0.624 14.351 1.00 94.19 100 VAL A O 1
ATOM 792 N N . MET A 1 101 ? -3.171 -0.417 16.169 1.00 96.81 101 MET A N 1
ATOM 793 C CA . MET A 1 101 ? -1.755 -0.293 15.803 1.00 96.81 101 MET A CA 1
ATOM 794 C C . MET A 1 101 ? -1.279 -1.313 14.763 1.00 96.81 101 MET A C 1
ATOM 796 O O . MET A 1 101 ? -0.184 -1.176 14.212 1.00 96.81 101 MET A O 1
ATOM 800 N N . ARG A 1 102 ? -2.094 -2.324 14.435 1.00 93.88 102 ARG A N 1
ATOM 801 C CA . ARG A 1 102 ? -1.744 -3.387 13.480 1.00 93.88 102 ARG A CA 1
ATOM 802 C C . ARG A 1 102 ? -1.280 -2.840 12.131 1.00 93.88 102 ARG A C 1
ATOM 804 O O . ARG A 1 102 ? -0.323 -3.375 11.571 1.00 93.88 102 ARG A O 1
ATOM 811 N N . GLY A 1 103 ? -1.944 -1.806 11.611 1.00 93.12 103 GLY A N 1
ATOM 812 C CA . GLY A 1 103 ? -1.564 -1.164 10.352 1.00 93.12 103 GLY A CA 1
ATOM 813 C C . GLY A 1 103 ? -0.167 -0.549 10.430 1.00 93.12 103 GLY A C 1
ATOM 814 O O . GLY A 1 103 ? 0.698 -0.913 9.639 1.00 93.12 103 GLY A O 1
ATOM 815 N N . ALA A 1 104 ? 0.095 0.289 11.434 1.00 93.38 104 ALA A N 1
ATOM 816 C CA . ALA A 1 104 ? 1.412 0.883 11.669 1.00 93.38 104 ALA A CA 1
ATOM 817 C C . ALA A 1 104 ? 2.526 -0.172 11.794 1.00 93.38 104 ALA A C 1
ATOM 819 O O . ALA A 1 104 ? 3.554 -0.053 11.129 1.00 93.38 104 ALA A O 1
ATOM 820 N N . ASN A 1 105 ? 2.292 -1.246 12.552 1.00 93.56 105 ASN A N 1
ATOM 821 C CA . ASN A 1 105 ? 3.260 -2.336 12.711 1.00 93.56 105 ASN A CA 1
ATOM 822 C C . ASN A 1 105 ? 3.552 -3.057 11.382 1.00 93.56 105 ASN A C 1
ATOM 824 O O . ASN A 1 105 ? 4.693 -3.434 11.103 1.00 93.56 105 ASN A O 1
ATOM 828 N N . LEU A 1 106 ? 2.531 -3.271 10.544 1.00 92.31 106 LEU A N 1
ATOM 829 C CA . LEU A 1 106 ? 2.719 -3.841 9.208 1.00 92.31 106 LEU A CA 1
ATOM 830 C C . LEU A 1 106 ? 3.473 -2.877 8.293 1.00 92.31 106 LEU A C 1
ATOM 832 O O . LEU A 1 106 ? 4.412 -3.295 7.620 1.00 92.31 106 LEU A O 1
ATOM 836 N N . ALA A 1 107 ? 3.080 -1.605 8.283 1.00 91.06 107 ALA A N 1
ATOM 837 C CA . ALA A 1 107 ? 3.716 -0.564 7.491 1.00 91.06 107 ALA A CA 1
ATOM 838 C C . ALA A 1 107 ? 5.212 -0.457 7.806 1.00 91.06 107 ALA A C 1
ATOM 840 O O . ALA A 1 107 ? 6.032 -0.457 6.894 1.00 91.06 107 ALA A O 1
ATOM 841 N N . GLU A 1 108 ? 5.585 -0.460 9.085 1.00 90.81 108 GLU A N 1
ATOM 842 C CA . GLU A 1 108 ? 6.984 -0.426 9.508 1.00 90.81 108 GLU A CA 1
ATOM 843 C C . GLU A 1 108 ? 7.774 -1.635 8.989 1.00 90.81 108 GLU A C 1
ATOM 845 O O . GLU A 1 108 ? 8.853 -1.482 8.413 1.00 90.81 108 GLU A O 1
ATOM 850 N N . ARG A 1 109 ? 7.220 -2.847 9.117 1.00 90.50 109 ARG A N 1
ATOM 851 C CA . ARG A 1 109 ? 7.862 -4.069 8.604 1.00 90.50 109 ARG A CA 1
ATOM 852 C C . ARG A 1 109 ? 8.043 -4.033 7.088 1.00 90.50 109 ARG A C 1
ATOM 854 O O . ARG A 1 109 ? 9.086 -4.459 6.595 1.00 90.50 109 ARG A O 1
ATOM 861 N N . LEU A 1 110 ? 7.051 -3.527 6.355 1.00 87.12 110 LEU A N 1
ATOM 862 C CA . LEU A 1 110 ? 7.127 -3.366 4.902 1.00 87.12 110 LEU A CA 1
ATOM 863 C C . LEU A 1 110 ? 8.174 -2.319 4.512 1.00 87.12 110 LEU A C 1
ATOM 865 O O . LEU A 1 110 ? 8.999 -2.592 3.643 1.00 87.12 110 LEU A O 1
ATOM 869 N N . SER A 1 111 ? 8.200 -1.177 5.199 1.00 84.06 111 SER A N 1
ATOM 870 C CA . SER A 1 111 ? 9.192 -0.121 4.980 1.00 84.06 111 SER A CA 1
ATOM 871 C C . SER A 1 111 ? 10.613 -0.652 5.185 1.00 84.06 111 SER A C 1
ATOM 873 O O . SER A 1 111 ? 11.478 -0.495 4.323 1.00 84.06 111 SER A O 1
ATOM 875 N N . ASN A 1 112 ? 10.840 -1.386 6.278 1.00 84.62 112 ASN A N 1
ATOM 876 C CA . ASN A 1 112 ? 12.131 -2.005 6.578 1.00 84.62 112 ASN A CA 1
ATOM 877 C C . ASN A 1 112 ? 12.536 -3.048 5.526 1.00 84.62 112 ASN A C 1
ATOM 879 O O . ASN A 1 112 ? 13.702 -3.103 5.133 1.00 84.62 112 ASN A O 1
ATOM 883 N N . ALA A 1 113 ? 11.583 -3.839 5.024 1.00 81.50 113 ALA A N 1
ATOM 884 C CA . ALA A 1 113 ? 11.845 -4.803 3.960 1.00 81.50 113 ALA A CA 1
ATOM 885 C C . ALA A 1 113 ? 12.289 -4.118 2.655 1.00 81.50 113 ALA A C 1
ATOM 887 O O . ALA A 1 113 ? 13.271 -4.553 2.051 1.00 81.50 113 ALA A O 1
ATOM 888 N N . ILE A 1 114 ? 11.618 -3.036 2.234 1.00 77.44 114 ILE A N 1
ATOM 889 C CA . ILE A 1 114 ? 11.978 -2.318 1.000 1.00 77.44 114 ILE A CA 1
ATOM 890 C C . ILE A 1 114 ? 13.305 -1.570 1.156 1.00 77.44 114 ILE A C 1
ATOM 892 O O . ILE A 1 114 ? 14.096 -1.568 0.219 1.00 77.44 114 ILE A O 1
ATOM 896 N N . ARG A 1 115 ? 13.582 -0.944 2.308 1.00 76.44 115 ARG A N 1
ATOM 897 C CA . ARG A 1 115 ? 14.809 -0.143 2.512 1.00 76.44 115 ARG A CA 1
ATOM 898 C C . ARG A 1 115 ? 16.096 -0.938 2.294 1.00 76.44 115 ARG A C 1
ATOM 900 O O . ARG A 1 115 ? 17.111 -0.357 1.933 1.00 76.44 115 ARG A O 1
ATOM 907 N N . SER A 1 116 ? 16.046 -2.259 2.473 1.00 70.75 116 SER A N 1
ATOM 908 C CA . SER A 1 116 ? 17.161 -3.164 2.171 1.00 70.75 116 SER A CA 1
ATOM 909 C C . SER A 1 116 ? 17.468 -3.307 0.669 1.00 70.75 116 SER A C 1
ATOM 911 O O . SER A 1 116 ? 18.520 -3.826 0.296 1.00 70.75 116 SER A O 1
ATOM 913 N N . LEU A 1 117 ? 16.568 -2.854 -0.210 1.00 69.06 117 LEU A N 1
ATOM 914 C CA . LEU A 1 117 ? 16.717 -2.932 -1.657 1.00 69.06 117 LEU A CA 1
ATOM 915 C C . LEU A 1 117 ? 17.494 -1.718 -2.182 1.00 69.06 117 LEU A C 1
ATOM 917 O O . LEU A 1 117 ? 17.180 -0.559 -1.907 1.00 69.06 117 LEU A O 1
ATOM 921 N N . ARG A 1 118 ? 18.509 -1.984 -3.005 1.00 62.16 118 ARG A N 1
ATOM 922 C CA . ARG A 1 118 ? 19.362 -0.948 -3.601 1.00 62.16 118 ARG A CA 1
ATOM 923 C C . ARG A 1 118 ? 18.520 0.036 -4.424 1.00 62.16 118 ARG A C 1
ATOM 925 O O . ARG A 1 118 ? 17.761 -0.378 -5.296 1.00 62.16 118 ARG A O 1
ATOM 932 N N . GLY A 1 119 ? 18.679 1.336 -4.168 1.00 63.03 119 GLY A N 1
ATOM 933 C CA . GLY A 1 119 ? 17.919 2.397 -4.845 1.00 63.03 119 GLY A CA 1
ATOM 934 C C . GLY A 1 119 ? 16.602 2.792 -4.169 1.00 63.03 119 GLY A C 1
ATOM 935 O O . GLY A 1 119 ? 15.930 3.701 -4.653 1.00 63.03 119 GLY A O 1
ATOM 936 N N . PHE A 1 120 ? 16.265 2.156 -3.042 1.00 67.50 120 PHE A N 1
ATOM 937 C CA . PHE A 1 120 ? 15.054 2.428 -2.265 1.00 67.50 120 PHE A CA 1
ATOM 938 C C . PHE A 1 120 ? 15.298 3.179 -0.952 1.00 67.50 120 PHE A C 1
ATOM 940 O O . PHE A 1 120 ? 14.353 3.520 -0.245 1.00 67.50 120 PHE A O 1
ATOM 947 N N . GLU A 1 121 ? 16.557 3.498 -0.656 1.00 63.59 121 GLU A N 1
ATOM 948 C CA . GLU A 1 121 ? 16.997 4.184 0.566 1.00 63.59 121 GLU A CA 1
ATOM 949 C C . GLU A 1 121 ? 16.337 5.563 0.761 1.00 63.59 121 GLU A C 1
ATOM 951 O O . GLU A 1 121 ? 16.220 6.041 1.885 1.00 63.59 121 GLU A O 1
ATOM 956 N N . ALA A 1 122 ? 15.864 6.185 -0.327 1.00 56.06 122 ALA A N 1
ATOM 957 C CA . ALA A 1 122 ? 15.263 7.520 -0.342 1.00 56.06 122 ALA A CA 1
ATOM 958 C C . ALA A 1 122 ? 13.750 7.528 -0.638 1.00 56.06 122 ALA A C 1
ATOM 960 O O . ALA A 1 122 ? 13.192 8.585 -0.959 1.00 56.06 122 ALA A O 1
ATOM 961 N N . VAL A 1 123 ? 13.070 6.377 -0.568 1.00 59.19 123 VAL A N 1
ATOM 962 C CA . VAL A 1 123 ? 11.605 6.336 -0.684 1.00 59.19 123 VAL A CA 1
ATOM 963 C C . VAL A 1 123 ? 11.003 6.831 0.629 1.00 59.19 123 VAL A C 1
ATOM 965 O O . VAL A 1 123 ? 10.773 6.073 1.565 1.00 59.19 123 VAL A O 1
ATOM 968 N N . GLY A 1 124 ? 10.813 8.147 0.715 1.00 56.72 124 GLY A N 1
ATOM 969 C CA . GLY A 1 124 ? 9.967 8.761 1.733 1.00 56.72 124 GLY A CA 1
ATOM 970 C C . GLY A 1 124 ? 8.496 8.424 1.484 1.00 56.72 124 GLY A C 1
ATOM 971 O O . GLY A 1 124 ? 8.081 8.268 0.332 1.00 56.72 124 GLY A O 1
ATOM 972 N N . SER A 1 125 ? 7.715 8.343 2.562 1.00 58.44 125 SER A N 1
ATOM 973 C CA . SER A 1 125 ? 6.280 8.014 2.565 1.00 58.44 125 SER A CA 1
ATOM 974 C C . SER A 1 125 ? 5.412 8.949 1.719 1.00 58.44 125 SER A C 1
ATOM 976 O O . SER A 1 125 ? 4.307 8.569 1.347 1.00 58.44 125 SER A O 1
ATOM 978 N N . ASP A 1 126 ? 5.915 10.138 1.379 1.00 64.31 126 ASP A N 1
ATOM 979 C CA . ASP A 1 126 ? 5.084 11.238 0.873 1.00 64.31 126 ASP A CA 1
ATOM 980 C C . ASP A 1 126 ? 5.041 11.333 -0.656 1.00 64.31 126 ASP A C 1
ATOM 982 O O . ASP A 1 126 ? 4.377 12.207 -1.211 1.00 64.31 126 ASP A O 1
ATOM 986 N N . ARG A 1 127 ? 5.743 10.447 -1.373 1.00 74.31 127 ARG A N 1
ATOM 987 C CA . ARG A 1 127 ? 5.703 10.456 -2.841 1.00 74.31 127 ARG A CA 1
ATOM 988 C C . ARG A 1 127 ? 4.473 9.735 -3.364 1.00 74.31 127 ARG A C 1
ATOM 990 O O . ARG A 1 127 ? 4.210 8.583 -3.008 1.00 74.31 127 ARG A O 1
ATOM 997 N N . GLY A 1 128 ? 3.789 10.383 -4.305 1.00 85.00 128 GLY A N 1
ATOM 998 C CA . GLY A 1 128 ? 2.748 9.744 -5.100 1.00 85.00 128 GLY A CA 1
ATOM 999 C C . GLY A 1 128 ? 3.304 8.586 -5.939 1.00 85.00 128 GLY A C 1
ATOM 1000 O O . GLY A 1 128 ? 4.477 8.570 -6.318 1.00 85.00 128 GLY A O 1
ATOM 1001 N N . ILE A 1 129 ? 2.444 7.621 -6.277 1.00 89.56 129 ILE A N 1
ATOM 1002 C CA . ILE A 1 129 ? 2.803 6.402 -7.031 1.00 89.56 129 ILE A CA 1
ATOM 1003 C C . ILE A 1 129 ? 3.551 6.730 -8.336 1.00 89.56 129 ILE A C 1
ATOM 1005 O O . ILE A 1 129 ? 4.546 6.078 -8.665 1.00 89.56 129 ILE A O 1
ATOM 1009 N N . THR A 1 130 ? 3.113 7.758 -9.068 1.00 91.00 130 THR A N 1
ATOM 1010 C CA . THR A 1 130 ? 3.753 8.209 -10.314 1.00 91.00 130 THR A CA 1
ATOM 1011 C C . THR A 1 130 ? 5.170 8.726 -10.077 1.00 91.00 130 THR A C 1
ATOM 1013 O O . THR A 1 130 ? 6.105 8.315 -10.762 1.00 91.00 130 THR A O 1
ATOM 1016 N N . GLU A 1 131 ? 5.356 9.596 -9.084 1.00 89.25 131 GLU A N 1
ATOM 1017 C CA . GLU A 1 131 ? 6.662 10.175 -8.757 1.00 89.25 131 GLU A CA 1
ATOM 1018 C C . GLU A 1 131 ? 7.643 9.110 -8.279 1.00 89.25 131 GLU A C 1
ATOM 1020 O O . GLU A 1 131 ? 8.806 9.102 -8.688 1.00 89.25 131 GLU A O 1
ATOM 1025 N N . LEU A 1 132 ? 7.163 8.175 -7.455 1.00 89.56 132 LEU A N 1
ATOM 1026 C CA . LEU A 1 132 ? 7.943 7.024 -7.028 1.00 89.56 132 LEU A CA 1
ATOM 1027 C C . LEU A 1 132 ? 8.370 6.180 -8.234 1.00 89.56 132 LEU A C 1
ATOM 1029 O O . LEU A 1 132 ? 9.551 5.874 -8.379 1.00 89.56 132 LEU A O 1
ATOM 1033 N N . THR A 1 133 ? 7.439 5.866 -9.135 1.00 91.44 133 THR A N 1
ATOM 1034 C CA . THR A 1 133 ? 7.723 5.093 -10.353 1.00 91.44 133 THR A CA 1
ATOM 1035 C C . THR A 1 133 ? 8.818 5.755 -11.192 1.00 91.44 133 THR A C 1
ATOM 1037 O O . THR A 1 133 ? 9.801 5.108 -11.558 1.00 91.44 133 THR A O 1
ATOM 1040 N N . ILE A 1 134 ? 8.700 7.062 -11.443 1.00 90.38 134 ILE A N 1
ATOM 1041 C CA . ILE A 1 134 ? 9.679 7.832 -12.223 1.00 90.38 134 ILE A CA 1
ATOM 1042 C C . ILE A 1 134 ? 11.034 7.891 -11.510 1.00 90.38 134 ILE A C 1
ATOM 1044 O O . ILE A 1 134 ? 12.081 7.768 -12.153 1.00 90.38 134 ILE A O 1
ATOM 1048 N N . HIS A 1 135 ? 11.037 8.071 -10.189 1.00 87.75 135 HIS A N 1
ATOM 1049 C CA . HIS A 1 135 ? 12.263 8.097 -9.404 1.00 87.75 135 HIS A CA 1
ATOM 1050 C C . HIS A 1 135 ? 13.029 6.777 -9.515 1.00 87.75 135 HIS A C 1
ATOM 1052 O O . HIS A 1 135 ? 14.216 6.788 -9.844 1.00 87.75 135 HIS A O 1
ATOM 1058 N N . LEU A 1 136 ? 12.346 5.653 -9.293 1.00 88.31 136 LEU A N 1
ATOM 1059 C CA . LEU A 1 136 ? 12.946 4.320 -9.330 1.00 88.31 136 LEU A CA 1
ATOM 1060 C C . LEU A 1 136 ? 13.437 3.959 -10.728 1.00 88.31 136 LEU A C 1
ATOM 1062 O O . LEU A 1 136 ? 14.562 3.482 -10.877 1.00 88.31 136 LEU A O 1
ATOM 1066 N N . TRP A 1 137 ? 12.647 4.279 -11.756 1.00 89.62 137 TRP A N 1
ATOM 1067 C CA . TRP A 1 137 ? 13.080 4.185 -13.148 1.00 89.62 137 TRP A CA 1
ATOM 1068 C C . TRP A 1 137 ? 14.382 4.970 -13.381 1.00 89.62 137 TRP A C 1
ATOM 1070 O O . TRP A 1 137 ? 15.345 4.444 -13.939 1.00 89.62 137 TRP A O 1
ATOM 1080 N N . GLY A 1 138 ? 14.468 6.208 -12.882 1.00 86.88 138 GLY A N 1
ATOM 1081 C CA . GLY A 1 138 ? 15.663 7.042 -13.012 1.00 86.88 138 GLY A CA 1
ATOM 1082 C C . GLY A 1 138 ? 16.883 6.529 -12.237 1.00 86.88 138 GLY A C 1
ATOM 1083 O O . GLY A 1 138 ? 18.015 6.717 -12.689 1.00 86.88 138 GLY A O 1
ATOM 1084 N N . VAL A 1 139 ? 16.685 5.904 -11.074 1.00 85.69 139 VAL A N 1
ATOM 1085 C CA . VAL A 1 139 ? 17.756 5.292 -10.269 1.00 85.69 139 VAL A CA 1
ATOM 1086 C C . VAL A 1 139 ? 18.318 4.057 -10.968 1.00 85.69 139 VAL A C 1
ATOM 1088 O O . VAL A 1 139 ? 19.524 4.008 -11.210 1.00 85.69 139 VAL A O 1
ATOM 1091 N N . LEU A 1 140 ? 17.461 3.113 -11.366 1.00 85.50 140 LEU A N 1
ATOM 1092 C CA . LEU A 1 140 ? 17.894 1.873 -12.017 1.00 85.50 140 LEU A CA 1
ATOM 1093 C C . LEU A 1 140 ? 18.582 2.148 -13.358 1.00 85.50 140 LEU A C 1
ATOM 1095 O O . LEU A 1 140 ? 19.645 1.596 -13.624 1.00 85.50 140 LEU A O 1
ATOM 1099 N N . ARG A 1 141 ? 18.072 3.110 -14.136 1.00 81.56 141 ARG A N 1
ATOM 1100 C CA . ARG A 1 141 ? 18.701 3.543 -15.393 1.00 81.56 141 ARG A CA 1
ATOM 1101 C C . ARG A 1 141 ? 20.099 4.145 -15.207 1.00 81.56 141 ARG A C 1
ATOM 1103 O O . ARG A 1 141 ? 20.940 4.046 -16.093 1.00 81.56 141 ARG A O 1
ATOM 1110 N N . ARG A 1 142 ? 20.356 4.849 -14.097 1.00 78.50 142 ARG A N 1
ATOM 1111 C CA . ARG A 1 142 ? 21.680 5.448 -13.824 1.00 78.50 142 ARG A CA 1
ATOM 1112 C C . ARG A 1 142 ? 22.682 4.427 -13.295 1.00 78.50 142 ARG A C 1
ATOM 1114 O O . ARG A 1 142 ? 23.869 4.601 -13.545 1.00 78.50 142 ARG A O 1
ATOM 1121 N N . GLY A 1 143 ? 22.210 3.380 -12.617 1.00 67.56 143 GLY A N 1
ATOM 1122 C CA . GLY A 1 143 ? 23.049 2.296 -12.105 1.00 67.56 143 GLY A CA 1
ATOM 1123 C C . GLY A 1 143 ? 23.829 1.546 -13.191 1.00 67.56 143 GLY A C 1
ATOM 1124 O O . GLY A 1 143 ? 24.937 1.103 -12.917 1.00 67.56 143 GLY A O 1
ATOM 1125 N N . GLU A 1 144 ? 23.310 1.470 -14.421 1.00 54.12 144 GLU A N 1
ATOM 1126 C CA . GLU A 1 144 ? 24.006 0.847 -15.561 1.00 54.12 144 GLU A CA 1
ATOM 1127 C C . GLU A 1 144 ? 25.112 1.725 -16.173 1.00 54.12 144 GLU A C 1
ATOM 1129 O O . GLU A 1 144 ? 26.047 1.197 -16.758 1.00 54.12 144 GLU A O 1
ATOM 1134 N N . ARG A 1 145 ? 25.081 3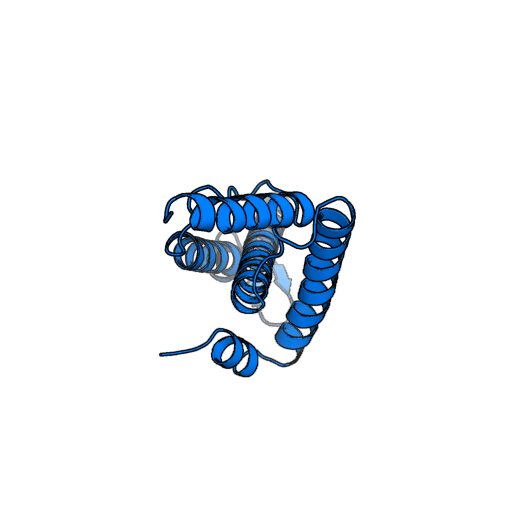.057 -16.003 1.00 51.81 145 ARG A N 1
ATOM 1135 C CA . ARG A 1 145 ? 26.089 3.962 -16.604 1.00 51.81 145 ARG A CA 1
ATOM 1136 C C . ARG A 1 145 ? 27.412 4.047 -15.836 1.00 51.81 145 ARG A C 1
ATOM 1138 O O . ARG A 1 145 ? 28.305 4.761 -16.271 1.00 51.81 145 ARG A O 1
ATOM 1145 N N . GLY A 1 146 ? 27.514 3.399 -14.678 1.00 44.53 146 GLY A N 1
ATOM 1146 C CA . GLY A 1 146 ? 28.718 3.398 -13.838 1.00 44.53 146 GLY A CA 1
ATOM 1147 C C . GLY A 1 146 ? 29.584 2.143 -13.976 1.00 44.53 146 GLY A C 1
ATOM 1148 O O . GLY A 1 146 ? 30.431 1.923 -13.116 1.00 44.53 146 GLY A O 1
ATOM 1149 N N . MET A 1 147 ? 29.322 1.298 -14.979 1.00 41.97 147 MET A N 1
ATOM 1150 C CA . MET A 1 147 ? 30.006 0.014 -15.204 1.00 41.97 147 MET A CA 1
ATOM 1151 C C . MET A 1 147 ? 30.701 -0.099 -16.573 1.00 41.97 147 MET A C 1
ATOM 1153 O O . MET A 1 147 ? 31.179 -1.185 -16.893 1.00 41.97 147 MET A O 1
ATOM 1157 N N . ASP A 1 148 ? 30.800 1.005 -17.320 1.00 38.81 148 ASP A N 1
ATOM 1158 C CA . ASP A 1 148 ? 31.612 1.123 -18.542 1.00 38.81 148 ASP A CA 1
ATOM 1159 C C . ASP A 1 148 ? 32.828 2.031 -18.302 1.00 38.81 148 ASP A C 1
ATOM 1161 O O . ASP A 1 148 ? 32.640 3.118 -17.699 1.00 38.81 148 ASP A O 1
#